Protein AF-A0A2E0K162-F1 (afdb_monomer_lite)

pLDDT: mean 87.37, std 8.54, range [56.91, 97.25]

Radius of gyration: 21.07 Å; chains: 1; bounding box: 64×30×48 Å

Foldseek 3Di:
DDPVVVVVVVVVVVVVVCVVCVVVVCLVCVLVVVVVVVVQQFDDDPVLNVVLSVLVVVLSVCCVPPLVVLVVVLVVLLVVCPVVDHDPVNVVVSVVSVVVSVVVSVVSVVVSVVVSVVPDDPVRVVSNVVSD

Structure (mmCIF, N/CA/C/O backbone):
data_AF-A0A2E0K162-F1
#
_entry.id   AF-A0A2E0K162-F1
#
loop_
_atom_site.group_PDB
_atom_site.id
_atom_site.type_symbol
_atom_site.label_atom_id
_atom_site.label_alt_id
_atom_site.label_comp_id
_atom_site.label_asym_id
_atom_site.label_entity_id
_atom_site.label_seq_i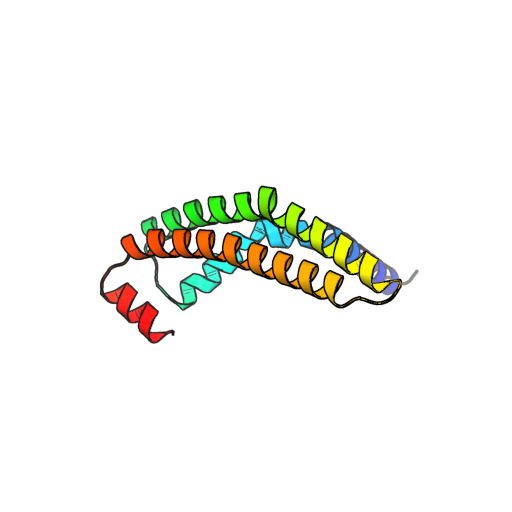d
_atom_site.pdbx_PDB_ins_code
_atom_site.Cartn_x
_atom_site.Cartn_y
_atom_site.Cartn_z
_atom_site.occupancy
_atom_site.B_iso_or_equiv
_atom_site.auth_seq_id
_atom_site.auth_comp_id
_atom_site.auth_asym_id
_atom_site.auth_atom_id
_atom_site.pdbx_PDB_model_num
ATOM 1 N N . MET A 1 1 ? 44.436 -8.594 13.302 1.00 56.91 1 MET A N 1
ATOM 2 C CA . MET A 1 1 ? 43.485 -7.660 12.656 1.00 56.91 1 MET A CA 1
ATOM 3 C C . MET A 1 1 ? 42.789 -6.854 13.741 1.00 56.91 1 MET A C 1
ATOM 5 O O . MET A 1 1 ? 42.371 -7.455 14.722 1.00 56.91 1 MET A O 1
ATOM 9 N N . SER A 1 2 ? 42.747 -5.523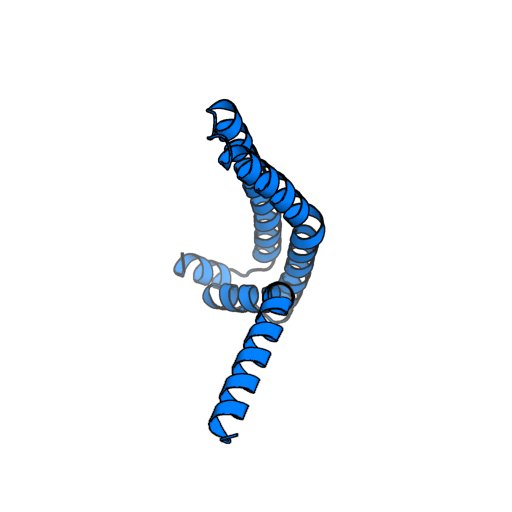 13.642 1.00 73.88 2 SER A N 1
ATOM 10 C CA . SER A 1 2 ? 42.203 -4.671 14.711 1.00 73.88 2 SER A CA 1
ATOM 11 C C . SER A 1 2 ? 40.712 -4.949 14.936 1.00 73.88 2 SER A C 1
ATOM 13 O O . SER A 1 2 ? 39.969 -5.158 13.979 1.00 73.88 2 SER A O 1
ATOM 15 N N . ARG A 1 3 ? 40.263 -4.944 16.200 1.00 83.50 3 ARG A N 1
ATOM 16 C CA . ARG A 1 3 ? 38.853 -5.168 16.587 1.00 83.50 3 ARG A CA 1
ATOM 17 C C . ARG A 1 3 ? 37.874 -4.279 15.804 1.00 83.50 3 ARG A C 1
ATOM 19 O O . ARG A 1 3 ? 36.798 -4.734 15.447 1.00 83.50 3 ARG A O 1
ATOM 26 N N . GLN A 1 4 ? 38.285 -3.059 15.452 1.00 83.25 4 GLN A N 1
ATOM 27 C CA . GLN A 1 4 ? 37.520 -2.155 14.585 1.00 83.25 4 GLN A CA 1
ATOM 28 C C . GLN A 1 4 ? 37.281 -2.711 13.178 1.00 83.25 4 GLN A C 1
ATOM 30 O O . GLN A 1 4 ? 36.176 -2.588 12.668 1.00 83.25 4 GLN A O 1
ATOM 35 N N . ARG A 1 5 ? 38.272 -3.360 12.551 1.00 86.06 5 ARG A N 1
ATOM 36 C CA . ARG A 1 5 ? 38.089 -3.968 11.223 1.00 86.06 5 ARG A CA 1
ATOM 37 C C . ARG A 1 5 ? 37.097 -5.125 11.271 1.00 86.06 5 ARG A C 1
ATOM 39 O O . ARG A 1 5 ? 36.318 -5.269 10.343 1.00 86.06 5 ARG A O 1
ATOM 46 N N . LE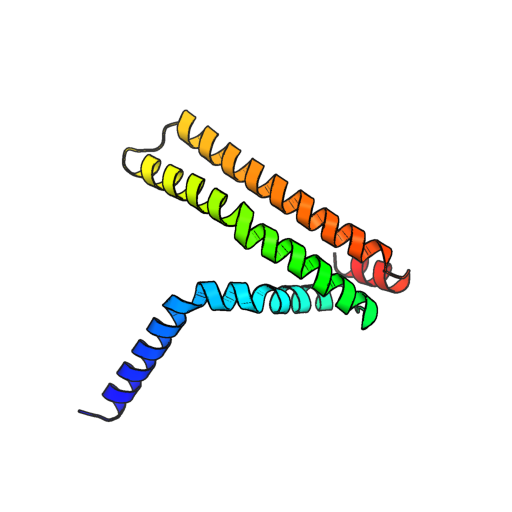U A 1 6 ? 37.093 -5.903 12.356 1.00 87.81 6 LEU A N 1
ATOM 47 C CA . LEU A 1 6 ? 36.108 -6.968 12.568 1.00 87.81 6 LEU A CA 1
ATOM 48 C C . LEU A 1 6 ? 34.694 -6.407 12.770 1.00 87.81 6 LEU A C 1
ATOM 50 O O . LEU A 1 6 ? 33.765 -6.941 12.181 1.00 87.81 6 LEU A O 1
ATOM 54 N N . LEU A 1 7 ? 34.543 -5.311 13.525 1.00 91.19 7 LEU A N 1
ATOM 55 C CA . LEU A 1 7 ? 33.249 -4.646 13.733 1.00 91.19 7 LEU A CA 1
ATOM 56 C C . LEU A 1 7 ? 32.688 -4.023 12.450 1.00 91.19 7 LEU A C 1
ATOM 58 O O . LEU A 1 7 ? 31.500 -4.153 12.164 1.00 91.19 7 LEU A O 1
ATOM 62 N N . VAL A 1 8 ? 33.542 -3.375 11.656 1.00 92.50 8 VAL A N 1
ATOM 63 C CA . VAL A 1 8 ? 33.139 -2.815 10.360 1.00 92.50 8 VAL A CA 1
ATOM 64 C C . VAL A 1 8 ? 32.739 -3.937 9.405 1.00 92.50 8 VAL A C 1
ATOM 66 O O . VAL A 1 8 ? 31.691 -3.849 8.775 1.00 92.50 8 VAL A O 1
ATOM 69 N N . LEU A 1 9 ? 33.511 -5.027 9.349 1.00 91.56 9 LEU A N 1
ATOM 70 C CA . LEU A 1 9 ? 33.182 -6.174 8.503 1.00 91.56 9 LEU A CA 1
ATOM 71 C C . LEU A 1 9 ? 31.865 -6.839 8.936 1.00 91.56 9 LEU A C 1
ATOM 73 O O . LEU A 1 9 ? 31.041 -7.161 8.086 1.00 91.56 9 LEU A O 1
ATOM 77 N N . SER A 1 10 ? 31.630 -6.998 10.245 1.00 88.69 10 SER A N 1
ATOM 78 C CA . SER A 1 10 ? 30.375 -7.561 10.752 1.00 88.69 10 SER A CA 1
ATOM 79 C C . SER A 1 10 ? 29.175 -6.666 10.457 1.00 88.69 10 SER A C 1
ATOM 81 O O . SER A 1 10 ? 28.114 -7.176 10.115 1.00 88.69 10 SER A O 1
ATOM 83 N N . LEU A 1 11 ? 29.342 -5.343 10.545 1.00 89.38 11 LEU A N 1
ATOM 84 C CA . LEU A 1 11 ? 28.280 -4.388 10.238 1.00 89.38 11 LEU A CA 1
ATOM 85 C C . LEU A 1 11 ? 27.944 -4.388 8.741 1.00 89.38 11 LEU A C 1
ATOM 87 O O . LEU A 1 11 ? 26.773 -4.425 8.381 1.00 89.38 11 LEU A O 1
ATOM 91 N N . VAL A 1 12 ? 28.958 -4.417 7.873 1.00 88.44 12 VAL A N 1
ATOM 92 C CA . VAL A 1 12 ? 28.769 -4.518 6.417 1.00 88.44 12 VAL A CA 1
ATOM 93 C C . VAL A 1 12 ? 28.073 -5.826 6.046 1.00 88.44 12 VAL A C 1
ATOM 95 O O . VAL A 1 12 ? 27.122 -5.804 5.270 1.00 88.44 12 VAL A O 1
ATOM 98 N N . CYS A 1 13 ? 28.469 -6.954 6.644 1.00 84.38 13 CYS A N 1
ATOM 99 C CA . CYS A 1 13 ? 27.776 -8.226 6.435 1.00 84.38 13 CYS A CA 1
ATOM 100 C C . CYS A 1 13 ? 26.324 -8.186 6.935 1.00 84.38 13 CYS A C 1
ATOM 102 O O . CYS A 1 13 ? 25.441 -8.690 6.249 1.00 84.38 13 CYS A O 1
ATOM 104 N N . ALA A 1 14 ? 26.053 -7.574 8.092 1.00 82.56 14 ALA A N 1
ATOM 105 C CA . ALA A 1 14 ? 24.694 -7.447 8.621 1.00 82.56 14 ALA A CA 1
ATOM 106 C C . ALA A 1 14 ? 23.802 -6.574 7.723 1.00 82.56 14 ALA A C 1
ATOM 108 O O . ALA A 1 14 ? 22.659 -6.939 7.461 1.00 82.56 14 ALA A O 1
ATOM 109 N N . LEU A 1 15 ? 24.331 -5.464 7.201 1.00 80.06 15 LEU A N 1
ATOM 110 C CA . LEU A 1 15 ? 23.616 -4.592 6.266 1.00 80.06 15 LEU A CA 1
ATOM 111 C C . LEU A 1 15 ? 23.389 -5.271 4.908 1.00 80.06 15 LEU A C 1
ATOM 113 O O . LEU A 1 15 ? 22.302 -5.158 4.350 1.00 80.06 15 LEU A O 1
ATOM 117 N N . ALA A 1 16 ? 24.366 -6.028 4.403 1.00 77.06 16 ALA A N 1
ATOM 118 C CA . ALA A 1 16 ? 24.223 -6.790 3.162 1.00 77.06 16 ALA A CA 1
ATOM 119 C C . ALA A 1 16 ? 23.172 -7.911 3.289 1.00 77.06 16 ALA A C 1
ATOM 121 O O . ALA A 1 16 ? 22.319 -8.063 2.415 1.00 77.06 16 ALA A O 1
ATOM 122 N N . LEU A 1 17 ? 23.178 -8.651 4.405 1.00 70.12 17 LEU A N 1
ATOM 123 C CA . LEU A 1 17 ? 22.171 -9.678 4.705 1.00 70.12 17 LEU A CA 1
ATOM 124 C C . LEU A 1 17 ? 20.782 -9.067 4.951 1.00 70.12 17 LEU A C 1
ATOM 126 O O . LEU A 1 17 ? 19.777 -9.627 4.512 1.00 70.12 17 LEU A O 1
ATOM 130 N N . GLY A 1 18 ? 20.723 -7.901 5.602 1.00 64.75 18 GLY A N 1
ATOM 131 C CA . GLY A 1 18 ? 19.499 -7.120 5.766 1.00 64.75 18 GLY A CA 1
ATOM 132 C C . GLY A 1 18 ? 18.929 -6.647 4.428 1.00 64.75 18 GLY A C 1
ATOM 133 O O . GLY A 1 18 ? 17.727 -6.753 4.218 1.00 64.75 18 GLY A O 1
ATOM 134 N N . GLY A 1 19 ? 19.784 -6.219 3.493 1.00 59.16 19 GLY A N 1
ATOM 135 C CA . GLY A 1 19 ? 19.397 -5.770 2.152 1.00 59.16 19 GLY A CA 1
ATOM 136 C C . GLY A 1 19 ? 18.768 -6.868 1.290 1.00 59.16 19 GLY A C 1
ATOM 137 O O . GLY A 1 19 ? 17.726 -6.643 0.680 1.00 59.16 19 GLY A O 1
ATOM 138 N N . CYS A 1 20 ? 19.317 -8.086 1.301 1.00 63.94 20 CYS A N 1
ATOM 139 C CA . CYS A 1 20 ? 18.718 -9.221 0.582 1.00 63.94 20 CYS A CA 1
ATOM 140 C C . CYS A 1 20 ? 17.356 -9.651 1.154 1.00 63.94 20 CYS A C 1
ATOM 142 O O . CYS A 1 20 ? 16.539 -10.230 0.440 1.00 63.94 20 CYS A O 1
ATOM 144 N N . SER A 1 21 ? 17.097 -9.359 2.432 1.00 64.19 21 SER A N 1
ATOM 145 C CA . SER A 1 21 ? 15.809 -9.606 3.083 1.00 64.19 21 SER A CA 1
ATOM 146 C C . SER A 1 21 ? 14.937 -8.351 3.179 1.00 64.19 21 SER A C 1
ATOM 148 O O . SER A 1 21 ? 13.834 -8.454 3.708 1.00 64.19 21 SER A O 1
ATOM 150 N N . ALA A 1 22 ? 15.379 -7.188 2.690 1.00 65.19 22 ALA A N 1
ATOM 151 C CA . ALA A 1 22 ? 14.679 -5.920 2.894 1.00 65.19 22 ALA A CA 1
ATOM 152 C C . ALA A 1 22 ? 13.315 -5.915 2.201 1.00 65.19 22 ALA A C 1
ATOM 154 O O . ALA A 1 22 ? 12.329 -5.518 2.808 1.00 65.19 22 ALA A O 1
ATOM 155 N N . ASN A 1 23 ? 13.233 -6.460 0.982 1.00 64.38 23 ASN A N 1
ATOM 156 C CA . ASN A 1 23 ? 11.964 -6.604 0.269 1.00 64.38 23 ASN A CA 1
ATOM 157 C C . ASN A 1 23 ? 10.982 -7.484 1.063 1.00 64.38 23 ASN A C 1
ATOM 159 O O . ASN A 1 23 ? 9.848 -7.105 1.330 1.00 64.38 23 ASN A O 1
ATOM 163 N N . ARG A 1 24 ? 11.458 -8.637 1.544 1.00 65.75 24 ARG A N 1
ATOM 164 C CA . ARG A 1 24 ? 10.672 -9.538 2.397 1.00 65.75 24 ARG A CA 1
ATOM 165 C C . ARG A 1 24 ? 10.313 -8.901 3.746 1.00 65.75 24 ARG A C 1
ATOM 167 O O . ARG A 1 24 ? 9.238 -9.168 4.259 1.00 65.75 24 ARG A O 1
ATOM 174 N N . PHE A 1 25 ? 11.187 -8.079 4.322 1.00 70.69 25 PHE A N 1
ATOM 175 C CA . PHE A 1 25 ? 10.961 -7.390 5.593 1.00 70.69 25 PHE A CA 1
ATOM 176 C C . PHE A 1 25 ? 9.894 -6.304 5.458 1.00 70.69 25 PHE A C 1
ATOM 178 O O . PHE A 1 25 ? 8.967 -6.283 6.257 1.00 70.69 25 PHE A O 1
ATOM 185 N N . LEU A 1 26 ? 9.989 -5.462 4.426 1.00 71.25 26 LEU A N 1
ATOM 186 C CA . LEU A 1 26 ? 9.000 -4.425 4.136 1.00 71.25 26 LEU A CA 1
ATOM 187 C C . LEU A 1 26 ? 7.627 -5.042 3.867 1.00 71.25 26 LEU A C 1
ATOM 189 O O . LEU A 1 26 ? 6.661 -4.666 4.518 1.00 71.25 26 LEU A O 1
ATOM 193 N N . TYR A 1 27 ? 7.543 -6.051 2.993 1.00 70.25 27 TYR A N 1
ATOM 194 C CA . TYR A 1 27 ? 6.262 -6.691 2.679 1.00 70.25 27 TYR A CA 1
ATOM 195 C C . TYR A 1 27 ? 5.673 -7.506 3.834 1.00 70.25 27 TYR A C 1
ATOM 197 O O . TYR A 1 27 ? 4.457 -7.656 3.884 1.00 70.25 27 TYR A O 1
ATOM 205 N N . ASN A 1 28 ? 6.493 -8.024 4.752 1.00 72.50 28 ASN A N 1
ATOM 206 C CA . ASN A 1 28 ? 6.017 -8.703 5.964 1.00 72.50 28 ASN A CA 1
ATOM 207 C C . ASN A 1 28 ? 5.646 -7.735 7.098 1.00 72.50 28 ASN A C 1
ATOM 209 O O . ASN A 1 28 ? 5.243 -8.197 8.162 1.00 72.50 28 ASN A O 1
ATOM 213 N N . ARG A 1 29 ? 5.871 -6.430 6.911 1.00 78.25 29 ARG A N 1
ATOM 214 C CA . ARG A 1 29 ? 5.587 -5.385 7.901 1.00 78.25 29 ARG A CA 1
ATOM 215 C C . ARG A 1 29 ? 4.700 -4.271 7.340 1.00 78.25 29 ARG A C 1
ATOM 217 O O . ARG A 1 29 ? 4.493 -3.262 8.008 1.00 78.25 29 ARG A O 1
ATOM 224 N N . ALA A 1 30 ? 4.221 -4.431 6.106 1.00 80.69 30 ALA A N 1
ATOM 225 C CA . ALA A 1 30 ? 3.404 -3.454 5.397 1.00 80.69 30 ALA A CA 1
ATOM 226 C C . ALA A 1 30 ? 2.095 -3.172 6.146 1.00 80.69 30 ALA A C 1
ATOM 228 O O . ALA A 1 30 ? 1.719 -2.014 6.286 1.00 80.69 30 ALA A O 1
ATOM 229 N N . ASP A 1 31 ? 1.488 -4.212 6.717 1.00 81.94 31 ASP A N 1
ATOM 230 C CA . ASP A 1 31 ? 0.351 -4.148 7.640 1.00 81.94 31 ASP A CA 1
ATOM 231 C C . ASP A 1 31 ? 0.578 -3.128 8.765 1.00 81.94 31 ASP A C 1
ATOM 233 O O . ASP A 1 31 ? -0.266 -2.286 9.057 1.00 81.94 31 ASP A O 1
ATOM 237 N N . THR A 1 32 ? 1.770 -3.153 9.359 1.00 82.75 32 THR A N 1
ATOM 238 C CA . THR A 1 32 ? 2.111 -2.327 10.514 1.00 82.75 32 THR A CA 1
ATOM 239 C C . THR A 1 32 ? 2.289 -0.865 10.114 1.00 82.75 32 THR A C 1
ATOM 241 O O . THR A 1 32 ? 1.854 0.022 10.840 1.00 82.75 32 THR A O 1
ATOM 244 N N . PHE A 1 33 ? 2.909 -0.606 8.960 1.00 84.00 33 PHE A N 1
ATOM 245 C CA . PHE A 1 33 ? 3.065 0.758 8.451 1.00 84.00 33 PHE A CA 1
ATOM 246 C C . PHE A 1 33 ? 1.723 1.381 8.078 1.00 84.00 33 PHE A C 1
ATOM 248 O O . PHE A 1 33 ? 1.480 2.537 8.405 1.00 84.00 33 PHE A O 1
ATOM 255 N N . VAL A 1 34 ? 0.854 0.612 7.418 1.00 83.75 34 VAL A N 1
ATOM 256 C CA . VAL A 1 34 ? -0.487 1.080 7.053 1.00 83.75 34 VAL A CA 1
ATOM 257 C C . VAL A 1 34 ? -1.330 1.319 8.303 1.00 83.75 34 VAL A C 1
ATOM 259 O O . VAL A 1 34 ? -2.042 2.315 8.358 1.00 83.75 34 VAL A O 1
ATOM 262 N N . ARG A 1 35 ? -1.197 0.475 9.335 1.00 84.12 35 ARG A N 1
ATOM 263 C CA . ARG A 1 35 ? -1.852 0.711 10.626 1.00 84.12 35 ARG A CA 1
ATOM 264 C C . ARG A 1 35 ? -1.426 2.036 11.262 1.00 84.12 35 ARG A C 1
ATOM 266 O O . ARG A 1 35 ? -2.269 2.822 11.657 1.00 84.12 35 ARG A O 1
ATOM 273 N N . TRP A 1 36 ? -0.127 2.312 11.316 1.00 83.69 36 TRP A N 1
ATOM 274 C CA . TRP A 1 36 ? 0.340 3.595 11.848 1.00 83.69 36 TRP A CA 1
ATOM 275 C C . TRP A 1 36 ? -0.157 4.779 11.028 1.00 83.69 36 TRP A C 1
ATOM 277 O O . TRP A 1 36 ? -0.458 5.816 11.596 1.00 83.69 36 TRP A O 1
ATOM 287 N N . ALA A 1 37 ? -0.261 4.618 9.709 1.00 84.38 37 ALA A N 1
ATOM 288 C CA . ALA A 1 37 ? -0.805 5.664 8.861 1.00 84.38 37 ALA A CA 1
ATOM 289 C C . ALA A 1 37 ? -2.297 5.904 9.127 1.00 84.38 37 ALA A C 1
ATOM 291 O O . ALA A 1 37 ? -2.702 7.055 9.124 1.00 84.38 37 ALA A O 1
ATOM 292 N N . ILE A 1 38 ? -3.115 4.864 9.355 1.00 86.00 38 ILE A N 1
ATOM 293 C CA . ILE A 1 38 ? -4.555 5.051 9.611 1.00 86.00 38 ILE A CA 1
ATOM 294 C C . ILE A 1 38 ? -4.834 5.628 11.004 1.00 86.00 38 ILE A C 1
ATOM 296 O O . ILE A 1 38 ? -5.764 6.422 11.135 1.00 86.00 38 ILE A O 1
ATOM 300 N N . ASP A 1 39 ? -4.005 5.295 12.001 1.00 85.50 39 ASP A N 1
ATOM 301 C CA . ASP A 1 39 ? -4.102 5.838 13.365 1.00 85.50 39 ASP A CA 1
ATOM 302 C C . ASP A 1 39 ? -3.981 7.378 13.387 1.00 85.50 39 ASP A C 1
ATOM 304 O O . ASP A 1 39 ? -4.544 8.022 14.270 1.00 85.50 39 ASP A O 1
ATOM 308 N N . ASP A 1 40 ? -3.288 7.974 12.407 1.00 85.62 40 ASP A N 1
ATOM 309 C CA . ASP A 1 40 ? -3.169 9.433 12.262 1.00 85.62 40 ASP A CA 1
ATOM 310 C C . ASP A 1 40 ? -4.457 10.094 11.720 1.00 85.62 40 ASP A C 1
ATOM 312 O O . ASP A 1 40 ? -4.607 11.306 11.843 1.00 85.62 40 ASP A O 1
ATOM 316 N N . TYR A 1 41 ? -5.393 9.330 11.139 1.00 86.69 41 TYR A N 1
ATOM 317 C CA . TYR A 1 41 ? -6.642 9.857 10.566 1.00 86.69 41 TYR A CA 1
ATOM 318 C C . TYR A 1 41 ? -7.886 9.538 11.401 1.00 86.69 41 TYR A C 1
ATOM 320 O O . TYR A 1 41 ? -8.814 10.343 11.451 1.00 86.69 41 TYR A O 1
ATOM 328 N N . VAL A 1 42 ? -7.964 8.340 11.993 1.00 88.50 42 VAL A N 1
ATOM 329 C CA . VAL A 1 42 ? -9.150 7.877 12.731 1.00 88.50 42 VAL A CA 1
ATOM 330 C C . VAL A 1 42 ? -8.743 7.002 13.912 1.00 88.50 42 VAL A C 1
ATOM 332 O O . VAL A 1 42 ? -8.036 6.013 13.739 1.00 88.50 42 VAL A O 1
ATOM 335 N N . ASP A 1 43 ? -9.290 7.286 15.098 1.00 90.06 43 ASP A N 1
ATOM 336 C CA . ASP A 1 43 ? -9.155 6.412 16.272 1.00 90.06 43 ASP A CA 1
ATOM 337 C C . ASP A 1 43 ? -10.137 5.229 16.175 1.00 90.06 43 ASP A C 1
ATOM 339 O O . ASP A 1 43 ? -11.329 5.342 16.495 1.00 90.06 43 ASP A O 1
ATOM 343 N N . LEU A 1 44 ? -9.660 4.093 15.655 1.00 90.69 44 LEU A N 1
ATOM 344 C CA . LEU A 1 44 ? -10.451 2.875 15.481 1.00 90.69 44 LEU A CA 1
ATOM 345 C C . LEU A 1 44 ? -10.603 2.107 16.803 1.00 90.69 44 LEU A C 1
ATOM 347 O O . LEU A 1 44 ? -9.649 1.823 17.525 1.00 90.69 44 LEU A O 1
ATOM 351 N N . THR A 1 45 ? -11.823 1.650 17.090 1.00 92.75 45 THR A N 1
ATOM 352 C CA . THR A 1 45 ? -12.057 0.695 18.183 1.00 92.75 45 THR A CA 1
ATOM 353 C C . THR A 1 45 ? -11.356 -0.636 17.898 1.00 92.75 45 THR A C 1
ATOM 355 O O . THR A 1 45 ? -11.097 -0.989 16.749 1.00 92.75 45 THR A O 1
ATOM 358 N N . THR A 1 46 ? -11.122 -1.448 18.935 1.00 91.31 46 THR A N 1
ATOM 359 C CA . THR A 1 46 ? -10.467 -2.760 18.778 1.00 91.31 46 THR A CA 1
ATOM 360 C C . THR A 1 46 ? -11.142 -3.660 17.736 1.00 91.31 46 THR A C 1
ATOM 362 O O . THR A 1 46 ? -10.446 -4.366 17.011 1.00 91.31 46 THR A O 1
ATOM 365 N N . GLU A 1 47 ? -12.475 -3.642 17.637 1.00 92.44 47 GLU A N 1
ATOM 366 C CA . GLU A 1 47 ? -13.187 -4.471 16.656 1.00 92.44 47 GLU A CA 1
ATOM 367 C C . GLU A 1 47 ? -13.079 -3.898 15.234 1.00 92.44 47 GLU A C 1
ATOM 369 O O . GLU A 1 47 ? -12.829 -4.655 14.298 1.00 92.44 47 GLU A O 1
ATOM 374 N N . GLN A 1 48 ? -13.174 -2.571 15.071 1.00 93.25 48 GLN A N 1
ATOM 375 C CA . GLN A 1 48 ? -12.966 -1.908 13.774 1.00 93.25 48 GLN A CA 1
ATOM 376 C C . GLN A 1 48 ? -11.537 -2.131 13.260 1.00 93.25 48 GLN A C 1
ATOM 378 O O . GLN A 1 48 ? -11.359 -2.497 12.102 1.00 93.25 48 GLN A O 1
ATOM 383 N N . GLN A 1 49 ? -10.527 -1.999 14.128 1.00 91.62 49 GLN A N 1
ATOM 384 C CA . GLN A 1 49 ? -9.128 -2.255 13.776 1.00 91.62 49 GLN A CA 1
ATOM 385 C C . GLN A 1 49 ? -8.919 -3.697 13.312 1.00 91.62 49 GLN A C 1
ATOM 387 O O . GLN A 1 49 ? -8.219 -3.947 12.337 1.00 91.62 49 GLN A O 1
ATOM 392 N N . LYS A 1 50 ? -9.534 -4.659 14.004 1.00 91.75 50 LYS A N 1
ATOM 393 C CA . LYS A 1 50 ? -9.425 -6.075 13.651 1.00 91.75 50 LYS A CA 1
ATOM 394 C C . LYS A 1 50 ? -10.058 -6.374 12.289 1.00 91.75 50 LYS A C 1
ATOM 396 O O . LYS A 1 50 ? -9.511 -7.185 11.545 1.00 91.75 50 LYS A O 1
ATOM 401 N N . GLN A 1 51 ? -11.189 -5.742 11.974 1.00 92.00 51 GLN A N 1
ATOM 402 C CA . GLN A 1 51 ? -11.819 -5.861 10.660 1.00 92.00 51 GLN A CA 1
ATOM 403 C C . GLN A 1 51 ? -10.948 -5.217 9.571 1.00 92.00 51 GLN A C 1
ATOM 405 O O . GLN A 1 51 ? -10.658 -5.867 8.570 1.00 92.00 51 GLN A O 1
ATOM 410 N N . PHE A 1 52 ? -10.450 -4.000 9.813 1.00 92.75 52 PHE A N 1
ATOM 411 C CA . PHE A 1 52 ? -9.525 -3.306 8.914 1.00 92.75 52 PHE A CA 1
ATOM 412 C C . PHE A 1 52 ? -8.273 -4.140 8.619 1.00 92.75 52 PHE A C 1
ATOM 414 O O . PHE A 1 52 ? -7.899 -4.299 7.462 1.00 92.75 52 PHE A O 1
ATOM 421 N N . ASP A 1 53 ? -7.649 -4.712 9.653 1.00 91.12 53 ASP A N 1
ATOM 422 C CA . ASP A 1 53 ? -6.466 -5.563 9.507 1.00 91.12 53 ASP A CA 1
ATOM 423 C C . ASP A 1 53 ? -6.756 -6.786 8.621 1.00 91.12 53 ASP A C 1
ATOM 425 O O . ASP A 1 53 ? -5.942 -7.140 7.771 1.00 91.12 53 ASP A O 1
ATOM 429 N N . ALA A 1 54 ? -7.922 -7.420 8.788 1.00 91.94 54 ALA A N 1
ATOM 430 C CA . ALA A 1 54 ? -8.309 -8.580 7.989 1.00 91.94 54 ALA A CA 1
ATOM 431 C C . ALA A 1 54 ? -8.520 -8.219 6.509 1.00 91.94 54 ALA A C 1
ATOM 433 O O . ALA A 1 54 ? -8.065 -8.949 5.626 1.00 91.94 54 ALA A O 1
ATOM 434 N N . ASP A 1 55 ? -9.171 -7.089 6.232 1.00 92.38 55 ASP A N 1
ATOM 435 C CA . ASP A 1 55 ? -9.396 -6.616 4.864 1.00 92.38 55 ASP A CA 1
ATOM 436 C C . ASP A 1 55 ? -8.087 -6.137 4.211 1.00 92.38 55 ASP A C 1
ATOM 438 O O . ASP A 1 55 ? -7.834 -6.392 3.027 1.00 92.38 55 ASP A O 1
ATOM 442 N N . LEU A 1 56 ? -7.206 -5.508 4.993 1.00 93.12 56 LEU A N 1
ATOM 443 C CA . LEU A 1 56 ? -5.872 -5.107 4.559 1.00 93.12 56 LEU A CA 1
ATOM 444 C C . LEU A 1 56 ? -5.000 -6.321 4.215 1.00 93.12 56 LEU A C 1
ATOM 446 O O . LEU A 1 56 ? -4.314 -6.301 3.193 1.00 93.12 56 LEU A O 1
ATOM 450 N N . ASP A 1 57 ? -5.042 -7.386 5.017 1.00 91.69 57 ASP A N 1
ATOM 451 C CA . ASP A 1 57 ? -4.313 -8.627 4.736 1.00 91.69 57 ASP A CA 1
ATOM 452 C C . ASP A 1 57 ? -4.741 -9.240 3.394 1.00 91.69 57 ASP A C 1
ATOM 454 O O . ASP A 1 57 ? -3.893 -9.691 2.617 1.00 91.69 57 ASP A O 1
ATOM 458 N N . VAL A 1 58 ? -6.040 -9.202 3.075 1.00 93.31 58 VAL A N 1
ATOM 459 C CA . VAL A 1 58 ? -6.565 -9.654 1.775 1.00 93.31 58 VAL A CA 1
ATOM 460 C C . VAL A 1 58 ? -6.024 -8.792 0.632 1.00 93.31 58 VAL A C 1
ATOM 462 O O . VAL A 1 58 ? -5.583 -9.330 -0.389 1.00 93.31 58 VAL A O 1
ATOM 465 N N . LEU A 1 59 ? -6.016 -7.465 0.796 1.00 94.25 59 LEU A N 1
ATOM 466 C CA . LEU A 1 59 ? -5.467 -6.542 -0.201 1.00 94.25 59 LEU A CA 1
ATOM 467 C C . LEU A 1 59 ? -3.967 -6.775 -0.422 1.00 94.25 59 LEU A C 1
ATOM 469 O O . LEU A 1 59 ? -3.515 -6.830 -1.568 1.00 94.25 59 LEU A O 1
ATOM 473 N N . LEU A 1 60 ? -3.193 -6.933 0.654 1.00 92.56 60 LEU A N 1
ATOM 474 C CA . LEU A 1 60 ? -1.746 -7.145 0.588 1.00 92.56 60 LEU A CA 1
ATOM 475 C C . LEU A 1 60 ? -1.386 -8.508 -0.016 1.00 92.56 60 LEU A C 1
ATOM 477 O O . LEU A 1 60 ? -0.402 -8.598 -0.759 1.00 92.56 60 LEU A O 1
ATOM 481 N N . ASP A 1 61 ? -2.161 -9.560 0.266 1.00 93.00 61 ASP A N 1
ATOM 482 C CA . ASP A 1 61 ? -1.961 -10.878 -0.347 1.00 93.00 61 ASP A CA 1
ATOM 483 C C . ASP A 1 61 ? -2.218 -10.831 -1.857 1.00 93.00 61 ASP A C 1
ATOM 485 O O . ASP A 1 61 ? -1.354 -11.254 -2.630 1.00 93.00 61 ASP A O 1
ATOM 489 N N . TRP A 1 62 ? -3.333 -10.224 -2.282 1.00 95.81 62 TRP A N 1
ATOM 490 C CA . TRP A 1 62 ? -3.624 -9.988 -3.701 1.00 95.81 62 TRP A CA 1
ATOM 491 C C . TRP A 1 62 ? -2.516 -9.170 -4.372 1.00 95.81 62 TRP A C 1
ATOM 493 O O . TRP A 1 62 ? -1.978 -9.567 -5.406 1.00 95.81 62 TRP A O 1
ATOM 503 N N . HIS A 1 63 ? -2.106 -8.058 -3.757 1.00 94.44 63 HIS A N 1
ATOM 504 C CA . HIS A 1 63 ? -1.074 -7.200 -4.328 1.00 94.44 63 HIS A CA 1
ATOM 505 C C . HIS A 1 63 ? 0.235 -7.973 -4.538 1.00 94.44 63 HIS A C 1
ATOM 507 O O . HIS A 1 63 ? 0.859 -7.890 -5.595 1.00 94.44 63 HIS A O 1
ATOM 513 N N . ARG A 1 64 ? 0.632 -8.791 -3.555 1.00 91.56 64 ARG A N 1
ATOM 514 C CA . ARG A 1 64 ? 1.866 -9.578 -3.629 1.00 91.56 64 ARG A CA 1
ATOM 515 C C . ARG A 1 64 ? 1.796 -10.696 -4.668 1.00 91.56 64 ARG A C 1
ATOM 517 O O . ARG A 1 64 ? 2.807 -10.977 -5.314 1.00 91.56 64 ARG A O 1
ATOM 524 N N . ARG A 1 65 ? 0.662 -11.388 -4.760 1.00 94.00 65 ARG A N 1
ATOM 525 C CA . ARG A 1 65 ? 0.521 -12.610 -5.564 1.00 94.00 65 ARG A CA 1
ATOM 526 C C . ARG A 1 65 ? 0.150 -12.335 -7.010 1.00 94.00 65 ARG A C 1
ATOM 528 O O . ARG A 1 65 ? 0.642 -13.049 -7.878 1.00 94.00 65 ARG A O 1
ATOM 535 N N . ASP A 1 66 ? -0.690 -11.337 -7.244 1.00 95.62 66 ASP A N 1
ATOM 536 C CA . ASP A 1 66 ? -1.298 -11.075 -8.545 1.00 95.62 66 ASP A CA 1
ATOM 537 C C . ASP A 1 66 ? -0.730 -9.803 -9.183 1.00 95.62 66 ASP A C 1
ATOM 539 O O . ASP A 1 66 ? -0.351 -9.822 -10.351 1.00 95.62 66 ASP A O 1
ATOM 543 N N . GLU A 1 67 ? -0.593 -8.717 -8.417 1.00 95.50 67 GLU A N 1
ATOM 544 C CA . GLU A 1 67 ? -0.238 -7.408 -8.981 1.00 95.50 67 GLU A CA 1
ATOM 545 C C . GLU A 1 67 ? 1.281 -7.228 -9.182 1.00 95.50 67 GLU A C 1
ATOM 547 O O . GLU A 1 67 ? 1.729 -6.791 -10.243 1.00 95.50 67 GLU A O 1
ATOM 552 N N . LEU A 1 68 ? 2.108 -7.630 -8.209 1.00 93.50 68 LEU A N 1
ATOM 553 C CA . LEU A 1 68 ? 3.571 -7.517 -8.317 1.00 93.50 68 LEU A CA 1
ATOM 554 C C . LEU A 1 68 ? 4.192 -8.276 -9.505 1.00 93.50 68 LEU A C 1
ATOM 556 O O . LEU A 1 68 ? 5.136 -7.747 -10.102 1.00 93.50 68 LEU A O 1
ATOM 560 N N . PRO A 1 69 ? 3.734 -9.486 -9.882 1.00 94.62 69 PRO A N 1
ATOM 561 C CA . PRO A 1 69 ? 4.216 -10.138 -11.098 1.00 94.62 69 PRO A CA 1
ATOM 562 C C . PRO A 1 69 ? 3.962 -9.318 -12.368 1.00 94.62 69 PRO A C 1
ATOM 564 O O . PRO A 1 69 ? 4.846 -9.257 -13.219 1.00 94.62 69 PRO A O 1
ATOM 567 N N . LEU A 1 70 ? 2.813 -8.641 -12.468 1.00 94.06 70 LEU A N 1
ATOM 568 C CA . LEU A 1 70 ? 2.498 -7.766 -13.603 1.00 94.06 70 LEU A CA 1
ATOM 569 C C . LEU A 1 70 ? 3.403 -6.533 -13.614 1.00 94.06 70 LEU A C 1
ATOM 571 O O . LEU A 1 70 ? 3.876 -6.118 -14.671 1.00 94.06 70 LEU A O 1
ATOM 575 N N . TYR A 1 71 ? 3.712 -5.987 -12.432 1.00 94.44 71 TYR A N 1
ATOM 576 C CA . TYR A 1 71 ? 4.664 -4.881 -12.311 1.00 94.44 71 TYR A CA 1
ATOM 577 C C . TYR A 1 71 ? 6.028 -5.263 -12.848 1.00 94.44 71 TYR A C 1
ATOM 579 O O . TYR A 1 71 ? 6.640 -4.527 -13.619 1.00 94.44 71 TYR A O 1
ATOM 587 N N . ARG A 1 72 ? 6.491 -6.447 -12.458 1.00 94.00 72 ARG A N 1
ATOM 588 C CA . ARG A 1 72 ? 7.754 -6.985 -12.939 1.00 94.00 72 ARG A CA 1
ATOM 589 C C . ARG A 1 72 ? 7.767 -7.111 -14.463 1.00 94.00 72 ARG A C 1
ATOM 591 O O . ARG A 1 72 ? 8.756 -6.713 -15.067 1.00 94.00 72 ARG A O 1
ATOM 598 N N . GLU A 1 73 ? 6.700 -7.631 -15.061 1.00 91.81 73 GLU A N 1
ATOM 599 C CA . GLU A 1 73 ? 6.608 -7.829 -16.510 1.00 91.81 73 GLU A CA 1
ATOM 600 C C . GLU A 1 73 ? 6.748 -6.509 -17.281 1.00 91.81 73 GLU A C 1
ATOM 602 O O . GLU A 1 73 ? 7.626 -6.391 -18.140 1.00 91.81 73 GLU A O 1
ATOM 607 N N . PHE A 1 74 ? 5.959 -5.482 -16.938 1.00 91.50 74 PHE A N 1
ATOM 608 C CA . PHE A 1 74 ? 6.056 -4.212 -17.661 1.00 91.50 74 PHE A CA 1
ATOM 609 C C . PHE A 1 74 ? 7.355 -3.458 -17.346 1.00 91.50 74 PHE A C 1
ATOM 611 O O . PHE A 1 74 ? 7.873 -2.765 -18.221 1.00 91.50 74 PHE A O 1
ATOM 618 N N . ILE A 1 75 ? 7.923 -3.598 -16.139 1.00 93.00 75 ILE A N 1
ATOM 619 C CA . ILE A 1 75 ? 9.229 -3.008 -15.798 1.00 93.00 75 ILE A CA 1
ATOM 620 C C . ILE A 1 75 ? 10.342 -3.661 -16.623 1.00 93.00 75 ILE A C 1
ATOM 622 O O . ILE A 1 75 ? 11.167 -2.947 -17.189 1.00 93.00 75 ILE A O 1
ATOM 626 N N . GLU A 1 76 ? 10.369 -4.992 -16.727 1.00 91.94 76 GLU A N 1
ATOM 627 C CA . GLU A 1 76 ? 11.358 -5.710 -17.542 1.00 91.94 76 GLU A CA 1
ATOM 628 C C . GLU A 1 76 ? 11.222 -5.333 -19.029 1.00 91.94 76 GLU A C 1
ATOM 630 O O . GLU A 1 76 ? 12.228 -5.033 -19.677 1.00 91.94 76 GLU A O 1
ATOM 635 N N . SER A 1 77 ? 9.991 -5.238 -19.545 1.00 86.31 77 SER A N 1
ATOM 636 C CA . SER A 1 77 ? 9.729 -4.745 -20.905 1.00 86.31 77 SER A CA 1
ATOM 637 C C . SER A 1 77 ? 10.213 -3.306 -21.108 1.00 86.31 77 SER A C 1
ATOM 639 O O . SER A 1 77 ? 10.819 -2.995 -22.132 1.00 86.31 77 SER A O 1
ATOM 641 N N . SER A 1 78 ? 9.966 -2.425 -20.134 1.00 89.25 78 SER A N 1
ATOM 642 C CA . SER A 1 78 ? 10.383 -1.018 -20.192 1.00 89.25 78 SER A CA 1
ATOM 643 C C . SER A 1 78 ? 11.904 -0.886 -20.199 1.00 89.25 78 SER A C 1
ATOM 645 O O . SER A 1 78 ? 12.453 -0.078 -20.942 1.00 89.25 78 SER A O 1
ATOM 647 N N . LEU A 1 79 ? 12.592 -1.693 -19.386 1.00 89.62 79 LEU A N 1
ATOM 648 C CA . LEU A 1 79 ? 14.052 -1.725 -19.330 1.00 89.62 79 LEU A CA 1
ATOM 649 C C . LEU A 1 79 ? 14.655 -2.189 -20.656 1.00 89.62 79 LEU A C 1
ATOM 651 O O . LEU A 1 79 ? 15.610 -1.578 -21.119 1.00 89.62 79 LEU A O 1
ATOM 655 N N . SER A 1 80 ? 14.067 -3.202 -21.298 1.00 86.38 80 SER A N 1
ATOM 656 C CA . SER A 1 80 ? 14.526 -3.652 -22.616 1.00 86.38 80 SER A CA 1
ATOM 657 C C . SER A 1 80 ? 14.366 -2.576 -23.694 1.00 86.38 80 SER A C 1
ATOM 659 O O . SER A 1 80 ? 15.231 -2.462 -24.556 1.00 86.38 80 SER A O 1
ATOM 661 N N . ALA A 1 81 ? 13.293 -1.779 -23.653 1.00 84.25 81 ALA A N 1
ATOM 662 C CA . ALA A 1 81 ? 13.075 -0.689 -24.611 1.00 84.25 81 ALA A CA 1
ATOM 663 C C . ALA A 1 81 ? 14.077 0.471 -24.436 1.00 84.25 81 ALA A C 1
ATOM 665 O O . ALA A 1 81 ? 14.322 1.246 -25.360 1.00 84.25 81 ALA A O 1
ATOM 666 N N . LEU A 1 82 ? 14.678 0.608 -23.249 1.00 83.94 82 LEU A N 1
ATOM 667 C CA . LEU A 1 82 ? 15.652 1.664 -22.966 1.00 83.94 82 LEU A CA 1
ATOM 668 C C . LEU A 1 82 ? 17.038 1.397 -23.576 1.00 83.94 82 LEU A C 1
ATOM 670 O O . LEU A 1 82 ? 17.784 2.359 -23.757 1.00 83.94 82 LEU A O 1
ATOM 674 N N . ASP A 1 83 ? 17.374 0.148 -23.916 1.00 83.12 83 ASP A N 1
ATOM 675 C CA . ASP A 1 83 ? 18.703 -0.212 -24.438 1.00 83.12 83 ASP A CA 1
ATOM 676 C C . ASP A 1 83 ? 18.960 0.343 -25.853 1.00 83.12 83 ASP A C 1
ATOM 678 O O . ASP A 1 83 ? 20.063 0.818 -26.132 1.00 83.12 83 ASP A O 1
ATOM 682 N N . ASP A 1 84 ? 17.939 0.365 -26.717 1.00 80.25 84 ASP A N 1
ATOM 683 C CA . ASP A 1 84 ? 18.037 0.844 -28.110 1.00 80.25 84 ASP A CA 1
ATOM 684 C C . ASP A 1 84 ? 17.391 2.232 -28.329 1.00 80.25 84 ASP A C 1
ATOM 686 O O . ASP A 1 84 ? 17.434 2.791 -29.430 1.00 80.25 84 ASP A O 1
ATOM 690 N N . GLY A 1 85 ? 16.851 2.825 -27.258 1.00 78.06 85 GLY A N 1
ATOM 691 C CA . GLY A 1 85 ? 16.113 4.086 -27.268 1.00 78.06 85 GLY A CA 1
ATOM 692 C C . GLY A 1 85 ? 14.604 3.883 -27.428 1.00 78.06 85 GLY A C 1
ATOM 693 O O . GLY A 1 85 ? 14.145 3.183 -28.321 1.00 78.06 85 GLY A O 1
ATOM 694 N N . VAL A 1 86 ? 13.827 4.553 -26.573 1.00 85.94 86 VAL A N 1
ATOM 695 C CA . VAL A 1 86 ? 12.371 4.359 -26.481 1.00 85.94 86 VAL A CA 1
ATOM 696 C C . VAL A 1 86 ? 11.646 5.040 -27.639 1.00 85.94 86 VAL A C 1
ATOM 698 O O . VAL A 1 86 ? 11.719 6.262 -27.812 1.00 85.94 86 VAL A O 1
ATOM 701 N N . THR A 1 87 ? 10.900 4.255 -28.409 1.00 90.50 87 THR A N 1
ATOM 702 C CA . THR A 1 87 ? 9.969 4.752 -29.426 1.00 90.50 87 THR A CA 1
ATOM 703 C C . THR A 1 87 ? 8.684 5.300 -28.793 1.00 90.50 87 THR A C 1
ATOM 705 O O . THR A 1 87 ? 8.346 5.012 -27.646 1.00 90.50 87 THR A O 1
ATOM 708 N N . ILE A 1 88 ? 7.924 6.099 -29.551 1.00 90.19 88 ILE A N 1
ATOM 709 C CA . ILE A 1 88 ? 6.632 6.629 -29.080 1.00 90.19 88 ILE A CA 1
ATOM 710 C C . ILE A 1 88 ? 5.644 5.491 -28.786 1.00 90.19 88 ILE A C 1
ATOM 712 O O . ILE A 1 88 ? 4.938 5.550 -27.783 1.00 90.19 88 ILE A O 1
ATOM 716 N N . ASP A 1 89 ? 5.613 4.454 -29.625 1.00 90.00 89 ASP A N 1
ATOM 717 C CA . ASP A 1 89 ? 4.700 3.321 -29.447 1.00 90.00 89 ASP A CA 1
ATOM 718 C C . ASP A 1 89 ? 5.030 2.533 -28.170 1.00 90.00 89 ASP A C 1
ATOM 720 O O . ASP A 1 89 ? 4.128 2.190 -27.406 1.00 90.00 89 ASP A O 1
ATOM 724 N N . GLU A 1 90 ? 6.315 2.323 -27.873 1.00 89.44 90 GLU A N 1
ATOM 725 C CA . GLU A 1 90 ? 6.750 1.706 -26.612 1.00 89.44 90 GLU A CA 1
ATOM 726 C C . GLU A 1 90 ? 6.394 2.576 -25.404 1.00 89.44 90 GLU A C 1
ATOM 728 O O . GLU A 1 90 ? 5.874 2.064 -24.415 1.00 89.44 90 GLU A O 1
ATOM 733 N N . ALA A 1 91 ? 6.593 3.896 -25.484 1.00 90.19 91 ALA A N 1
ATOM 734 C CA . ALA A 1 91 ? 6.207 4.809 -24.408 1.00 90.19 91 ALA A CA 1
ATOM 735 C C . ALA A 1 91 ? 4.696 4.759 -24.112 1.00 90.19 91 ALA A C 1
ATOM 737 O O . ALA A 1 91 ? 4.296 4.803 -22.947 1.00 90.19 91 ALA A O 1
ATOM 738 N N . ILE A 1 92 ? 3.858 4.626 -25.147 1.00 92.88 92 ILE A N 1
ATOM 739 C CA . ILE A 1 92 ? 2.406 4.460 -24.990 1.00 92.88 92 ILE A CA 1
ATOM 740 C C . ILE A 1 92 ? 2.092 3.147 -24.268 1.00 92.88 92 ILE A C 1
ATOM 742 O O . ILE A 1 92 ? 1.321 3.156 -23.310 1.00 92.88 92 ILE A O 1
ATOM 746 N N . VAL A 1 93 ? 2.703 2.032 -24.679 1.00 91.44 93 VAL A N 1
ATOM 747 C CA . VAL A 1 93 ? 2.491 0.721 -24.037 1.00 91.44 93 VAL A CA 1
ATOM 748 C C . VAL A 1 93 ? 2.891 0.752 -22.559 1.00 91.44 93 VAL A C 1
ATOM 750 O O . VAL A 1 93 ? 2.154 0.244 -21.707 1.00 91.44 93 VAL A O 1
ATOM 753 N N . ILE A 1 94 ? 4.017 1.393 -22.236 1.00 90.81 94 ILE A N 1
ATOM 754 C CA . ILE A 1 94 ? 4.482 1.561 -20.853 1.0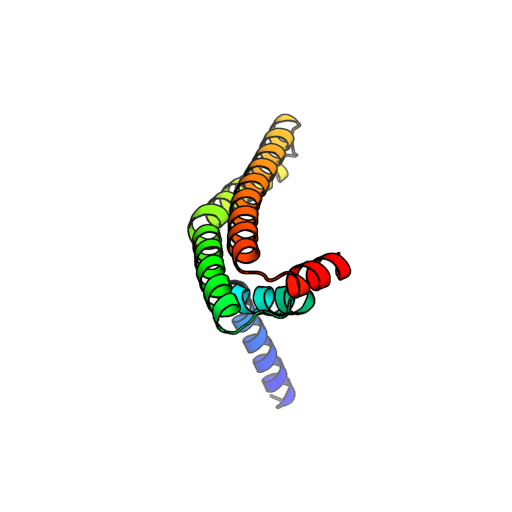0 90.81 94 ILE A CA 1
ATOM 755 C C . ILE A 1 94 ? 3.477 2.391 -20.046 1.00 90.81 94 ILE A C 1
ATOM 757 O O . ILE A 1 94 ? 3.088 1.981 -18.953 1.00 90.81 94 ILE A O 1
ATOM 761 N N . SER A 1 95 ? 3.012 3.521 -20.589 1.00 92.69 95 SER A N 1
ATOM 762 C CA . SER A 1 95 ? 2.021 4.375 -19.920 1.00 92.69 95 SER A CA 1
ATOM 763 C C . SER A 1 95 ? 0.723 3.623 -19.635 1.00 92.69 95 SER A C 1
ATOM 765 O O . SER A 1 95 ? 0.234 3.664 -18.511 1.00 92.69 95 SER A O 1
ATOM 767 N N . VAL A 1 96 ? 0.194 2.893 -20.621 1.00 95.00 96 VAL A N 1
ATOM 768 C CA . VAL A 1 96 ? -1.040 2.108 -20.458 1.00 95.00 96 VAL A CA 1
ATOM 769 C C . VAL A 1 96 ? -0.869 1.047 -19.372 1.00 95.00 96 VAL A C 1
ATOM 771 O O . VAL A 1 96 ? -1.742 0.896 -18.524 1.00 95.00 96 VAL A O 1
ATOM 774 N N . SER A 1 97 ? 0.277 0.363 -19.341 1.00 94.19 97 SER A N 1
ATOM 775 C CA . SER A 1 97 ? 0.559 -0.659 -18.323 1.00 94.19 97 SER A CA 1
ATOM 776 C C . SER A 1 97 ? 0.567 -0.078 -16.904 1.00 94.19 97 SER A C 1
ATOM 778 O O . SER A 1 97 ? 0.048 -0.700 -15.975 1.00 94.19 97 SER A O 1
ATOM 780 N N . ILE A 1 98 ? 1.120 1.129 -16.740 1.00 93.75 98 ILE A N 1
ATOM 781 C CA . ILE A 1 98 ? 1.130 1.860 -15.465 1.00 93.75 98 ILE A CA 1
ATOM 782 C C . ILE A 1 98 ? -0.288 2.295 -15.074 1.00 93.75 98 ILE A C 1
ATOM 784 O O . ILE A 1 98 ? -0.677 2.120 -13.919 1.00 93.75 98 ILE A O 1
ATOM 788 N N . ASP A 1 99 ? -1.072 2.818 -16.017 1.00 96.38 99 ASP A N 1
ATOM 789 C CA . ASP A 1 99 ? -2.445 3.261 -15.755 1.00 96.38 99 ASP A CA 1
ATOM 790 C C . ASP A 1 99 ? -3.353 2.088 -15.362 1.00 96.38 99 ASP A C 1
ATOM 792 O O . ASP A 1 99 ? -4.157 2.187 -14.433 1.00 96.38 99 ASP A O 1
ATOM 796 N N . GLU A 1 100 ? -3.220 0.944 -16.032 1.00 96.31 100 GLU A N 1
ATOM 797 C CA . GLU A 1 100 ? -3.969 -0.265 -15.691 1.00 96.31 100 GLU A CA 1
ATOM 798 C C . GLU A 1 100 ? -3.592 -0.802 -14.306 1.00 96.31 100 GLU A C 1
ATOM 800 O O . GLU A 1 100 ? -4.474 -1.171 -13.527 1.00 96.31 100 GLU A O 1
ATOM 805 N N . ALA A 1 101 ? -2.297 -0.808 -13.983 1.00 95.69 101 ALA A N 1
ATOM 806 C CA . ALA A 1 101 ? -1.785 -1.147 -12.658 1.00 95.69 101 ALA A CA 1
ATOM 807 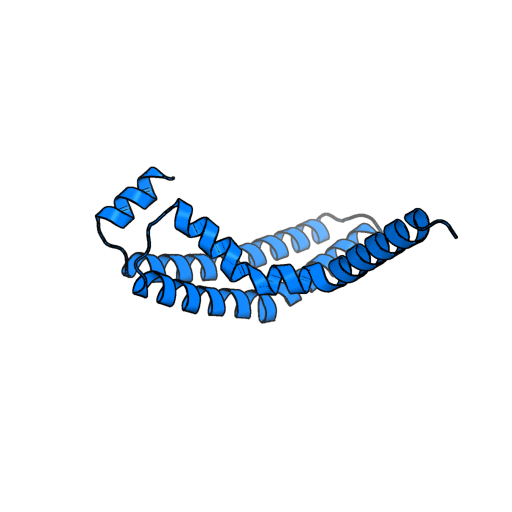C C . ALA A 1 101 ? -2.367 -0.244 -11.562 1.00 95.69 101 ALA A C 1
ATOM 809 O O . ALA A 1 101 ? -2.924 -0.724 -10.570 1.00 95.69 101 ALA A O 1
ATOM 810 N N . ALA A 1 102 ? -2.300 1.072 -11.772 1.00 95.56 102 ALA A N 1
ATOM 811 C CA . ALA A 1 102 ? -2.851 2.053 -10.848 1.00 95.56 102 ALA A CA 1
ATOM 812 C C . ALA A 1 102 ? -4.363 1.860 -10.658 1.00 95.56 102 ALA A C 1
ATOM 814 O O . ALA A 1 102 ? -4.837 1.833 -9.523 1.00 95.56 102 ALA A O 1
ATOM 815 N N . ASN A 1 103 ? -5.109 1.641 -11.746 1.00 97.25 103 ASN A N 1
ATOM 816 C CA . ASN A 1 103 ? -6.550 1.404 -11.689 1.00 97.25 103 ASN A CA 1
ATOM 817 C C . ASN A 1 103 ? -6.902 0.147 -10.883 1.00 97.25 103 ASN A C 1
ATOM 819 O O . ASN A 1 103 ? -7.803 0.193 -10.042 1.00 97.25 103 ASN A O 1
ATOM 823 N N . ARG A 1 104 ? -6.196 -0.974 -11.093 1.00 97.25 104 ARG A N 1
ATOM 824 C CA . ARG A 1 104 ? -6.444 -2.212 -10.332 1.00 97.25 104 ARG A CA 1
ATOM 825 C C . ARG A 1 104 ? -6.196 -2.015 -8.840 1.00 97.25 104 ARG A C 1
ATOM 827 O O . ARG A 1 104 ? -7.032 -2.413 -8.027 1.00 97.25 104 ARG A O 1
ATOM 834 N N . LEU A 1 105 ? -5.083 -1.370 -8.486 1.00 95.88 105 LEU A N 1
ATOM 835 C CA . LEU A 1 105 ? -4.764 -1.069 -7.093 1.00 95.88 105 LEU A CA 1
ATOM 836 C C . LEU A 1 105 ? -5.799 -0.124 -6.471 1.00 95.88 105 LEU A C 1
ATOM 838 O O . LEU A 1 105 ? -6.259 -0.371 -5.357 1.00 95.88 105 LEU A O 1
ATOM 842 N N . GLN A 1 106 ? -6.198 0.923 -7.196 1.00 96.38 106 GLN A N 1
ATOM 843 C CA . GLN A 1 106 ? -7.181 1.894 -6.728 1.00 96.38 106 GLN A CA 1
ATOM 844 C C . GLN A 1 106 ? -8.532 1.238 -6.438 1.00 96.38 106 GLN A C 1
ATOM 846 O O . GLN A 1 106 ? -9.120 1.532 -5.403 1.00 96.38 106 GLN A O 1
ATOM 851 N N . VAL A 1 107 ? -9.010 0.332 -7.296 1.00 96.31 107 VAL A N 1
ATOM 852 C CA . VAL A 1 107 ? -10.266 -0.400 -7.052 1.00 96.31 107 VAL A CA 1
ATOM 853 C C . VAL A 1 107 ? -10.197 -1.166 -5.730 1.00 96.31 107 VAL A C 1
ATOM 855 O O . VAL A 1 107 ? -11.078 -1.015 -4.890 1.00 96.31 107 VAL A O 1
ATOM 858 N N . LYS A 1 108 ? -9.116 -1.920 -5.498 1.00 95.44 108 LYS A N 1
ATOM 859 C CA . LYS A 1 108 ? -8.938 -2.680 -4.250 1.00 95.44 108 LYS A CA 1
ATOM 860 C C . LYS A 1 108 ? -8.820 -1.785 -3.023 1.00 95.44 108 LYS A C 1
ATOM 862 O O . LYS A 1 108 ? -9.359 -2.119 -1.972 1.00 95.44 108 LYS A O 1
ATOM 867 N N . LEU A 1 109 ? -8.132 -0.655 -3.155 1.00 92.88 109 LEU A N 1
ATOM 868 C CA . LEU A 1 109 ? -7.992 0.307 -2.069 1.00 92.88 109 LEU A CA 1
ATOM 869 C C . LEU A 1 109 ? -9.334 0.961 -1.726 1.00 92.88 109 LEU A C 1
ATOM 871 O O . LEU A 1 109 ? -9.663 1.096 -0.554 1.00 92.88 109 LEU A O 1
ATOM 875 N N . VAL A 1 110 ? -10.123 1.334 -2.734 1.00 93.62 110 VAL A N 1
ATOM 876 C CA . VAL A 1 110 ? -11.465 1.889 -2.528 1.00 93.62 110 VAL A CA 1
ATOM 877 C C . VAL A 1 110 ? -12.371 0.866 -1.848 1.00 93.62 110 VAL A C 1
ATOM 879 O O . VAL A 1 110 ? -13.063 1.237 -0.907 1.00 93.62 110 VAL A O 1
ATOM 882 N N . ASP A 1 111 ? -12.322 -0.408 -2.246 1.00 93.62 111 ASP A N 1
ATOM 883 C CA . ASP A 1 111 ? -13.084 -1.473 -1.579 1.00 93.62 111 ASP A CA 1
ATOM 884 C C . ASP A 1 111 ? -12.719 -1.574 -0.085 1.00 93.62 111 ASP A C 1
ATOM 886 O O . ASP A 1 111 ? -13.606 -1.589 0.769 1.00 93.62 111 ASP A O 1
ATOM 890 N N . LEU A 1 112 ? -11.419 -1.570 0.244 1.00 92.56 112 LEU A N 1
ATOM 891 C CA . LEU A 1 112 ? -10.938 -1.558 1.632 1.00 92.56 112 LEU A CA 1
ATOM 892 C C . LEU A 1 112 ? -11.481 -0.346 2.405 1.00 92.56 112 LEU A C 1
ATOM 894 O O . LEU A 1 112 ? -11.994 -0.492 3.516 1.00 92.56 112 LEU A O 1
ATOM 898 N N . LEU A 1 113 ? -11.378 0.850 1.821 1.00 90.12 113 LEU A N 1
ATOM 899 C CA . LEU A 1 113 ? -11.805 2.092 2.466 1.00 90.12 113 LEU A CA 1
ATOM 900 C C . LEU A 1 113 ? -13.322 2.141 2.675 1.00 90.12 113 LEU A C 1
ATOM 902 O O . LEU A 1 113 ? -13.767 2.562 3.738 1.00 90.12 113 LEU A O 1
ATOM 906 N N . LEU A 1 114 ? -14.117 1.688 1.703 1.00 90.38 114 LEU A N 1
ATOM 907 C CA . LEU A 1 114 ? -15.577 1.652 1.815 1.00 90.38 114 LEU A CA 1
ATOM 908 C C . LEU A 1 114 ? -16.040 0.664 2.890 1.00 90.38 114 LEU A C 1
ATOM 910 O O . LEU A 1 114 ? -16.881 1.027 3.713 1.00 90.38 114 LEU A O 1
ATOM 914 N N . ASN A 1 115 ? -15.452 -0.536 2.934 1.00 90.50 115 ASN A N 1
ATOM 915 C CA . ASN A 1 115 ? -15.748 -1.523 3.978 1.00 90.50 115 ASN A CA 1
ATOM 916 C C . ASN A 1 115 ? -15.377 -0.996 5.372 1.00 90.50 115 ASN A C 1
ATOM 918 O O . ASN A 1 115 ? -16.105 -1.203 6.341 1.00 90.50 115 ASN A O 1
ATOM 922 N N . SER A 1 116 ? -14.265 -0.265 5.467 1.00 88.81 116 SER A N 1
ATOM 923 C CA . SER A 1 116 ? -13.826 0.355 6.721 1.00 88.81 116 SER A CA 1
ATOM 924 C C . SER A 1 116 ? -14.753 1.497 7.146 1.00 88.81 116 SER A C 1
ATOM 926 O O . SER A 1 116 ? -15.085 1.620 8.324 1.00 88.81 116 SER A O 1
ATOM 928 N N . ALA A 1 117 ? -15.210 2.307 6.186 1.00 88.44 117 ALA A N 1
ATOM 929 C CA . ALA A 1 117 ? -16.090 3.446 6.422 1.00 88.44 117 ALA A CA 1
ATOM 930 C C . ALA A 1 117 ? -17.487 3.035 6.917 1.00 88.44 117 ALA A C 1
ATOM 932 O O . ALA A 1 117 ? -18.062 3.751 7.734 1.00 88.44 117 ALA A O 1
ATOM 933 N N . GLU A 1 118 ? -18.021 1.886 6.481 1.00 88.44 118 GLU A N 1
ATOM 934 C CA . GLU A 1 118 ? -19.324 1.370 6.943 1.00 88.44 118 GLU A CA 1
ATOM 935 C C . GLU A 1 118 ? -19.362 1.165 8.468 1.00 88.44 118 GLU A C 1
ATOM 937 O O . GLU A 1 118 ? -20.405 1.336 9.102 1.00 88.44 118 GLU A O 1
AT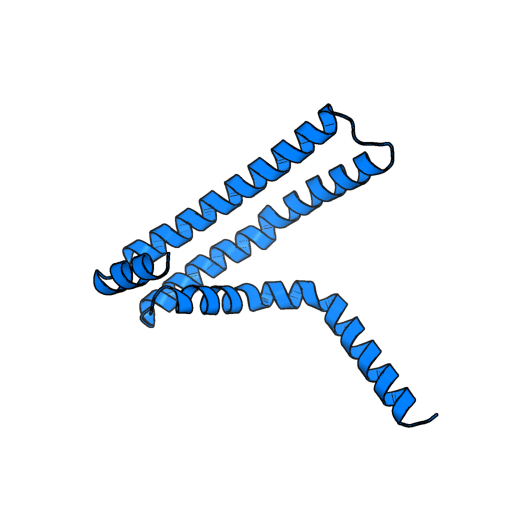OM 942 N N . GLY A 1 119 ? -18.215 0.842 9.071 1.00 85.75 119 GLY A N 1
ATOM 943 C CA . GLY A 1 119 ? -18.093 0.634 10.509 1.00 85.75 119 GLY A CA 1
ATOM 944 C C . GLY A 1 119 ? -17.932 1.910 11.336 1.00 85.75 119 GLY A C 1
ATOM 945 O O . GLY A 1 119 ? -18.004 1.813 12.562 1.00 85.75 119 GLY A O 1
ATOM 946 N N . LEU A 1 120 ? -17.682 3.075 10.726 1.00 92.44 120 LEU A N 1
ATOM 947 C CA . LEU A 1 120 ? -17.353 4.309 11.450 1.00 92.44 120 LEU A CA 1
ATOM 948 C C . LEU A 1 120 ? -18.590 5.014 12.015 1.00 92.44 120 LEU A C 1
ATOM 950 O O . LEU A 1 120 ? -19.663 5.036 11.414 1.00 92.44 120 LEU A O 1
ATOM 954 N N . ASN A 1 121 ? -18.423 5.634 13.183 1.00 92.19 121 ASN A N 1
ATOM 955 C CA . ASN A 1 121 ? -19.445 6.494 13.777 1.00 92.19 121 ASN A CA 1
ATOM 956 C C . ASN A 1 121 ? -19.283 7.967 13.350 1.00 92.19 121 ASN A C 1
ATOM 958 O O . ASN A 1 121 ? -18.291 8.358 12.738 1.00 92.19 121 ASN A O 1
ATOM 962 N N . GLU A 1 122 ? -20.263 8.805 13.697 1.00 91.69 122 GLU A N 1
ATOM 963 C CA . GLU A 1 122 ? -20.290 10.212 13.279 1.00 91.69 122 GLU A CA 1
ATOM 964 C C . GLU A 1 122 ? -19.083 11.024 13.779 1.00 91.69 122 GLU A C 1
ATOM 966 O O . GLU A 1 122 ? -18.573 11.846 13.024 1.00 91.69 122 GLU A O 1
ATOM 971 N N . SER A 1 123 ? -18.577 10.781 14.997 1.00 90.06 123 SER A N 1
ATOM 972 C CA . SER A 1 123 ? -17.380 11.485 15.483 1.00 90.06 123 SER A CA 1
ATOM 973 C C . SER A 1 123 ? -16.124 11.059 14.725 1.00 90.06 123 SER A C 1
ATOM 975 O O . SER A 1 123 ? -15.378 11.920 14.287 1.00 90.06 123 SER A O 1
ATOM 977 N N . GLN A 1 124 ? -15.952 9.761 14.464 1.00 91.75 124 GLN A N 1
ATOM 978 C CA . GLN A 1 124 ? -14.824 9.240 13.681 1.00 91.75 124 GLN A CA 1
ATOM 979 C C . GLN A 1 124 ? -14.814 9.783 12.243 1.00 91.75 124 GLN A C 1
ATOM 981 O O . GLN A 1 124 ? -13.752 10.050 11.689 1.00 91.75 124 GLN A O 1
ATOM 986 N N . ILE A 1 125 ? -15.990 9.983 11.636 1.00 90.69 125 ILE A N 1
ATOM 987 C CA . ILE A 1 125 ? -16.100 10.610 10.310 1.00 90.69 125 ILE A CA 1
ATOM 988 C C . ILE A 1 125 ? -15.687 12.088 10.366 1.00 90.69 125 ILE A C 1
ATOM 990 O O . ILE A 1 125 ? -15.030 12.570 9.446 1.00 90.69 125 ILE A O 1
ATOM 994 N N . GLN A 1 126 ? -16.065 12.819 11.418 1.00 90.12 126 GLN A N 1
ATOM 995 C CA . GLN A 1 126 ? -15.644 14.216 11.588 1.00 90.12 126 GLN A CA 1
ATOM 996 C C . GLN A 1 126 ? -14.134 14.330 11.816 1.00 90.12 126 GLN A C 1
ATOM 998 O O . GLN A 1 126 ? -13.513 15.204 11.216 1.00 90.12 126 GLN A O 1
ATOM 1003 N N . ASP A 1 127 ? -13.556 13.430 12.615 1.00 87.12 127 ASP A N 1
ATOM 1004 C CA . ASP A 1 127 ? -12.111 13.365 12.850 1.00 87.12 127 ASP A CA 1
ATOM 1005 C C . ASP A 1 127 ? -11.365 13.117 11.527 1.00 87.12 127 ASP A C 1
ATOM 1007 O O . ASP A 1 127 ? -10.486 13.893 11.162 1.00 87.12 127 ASP A O 1
ATOM 1011 N N . PHE A 1 128 ? -11.814 12.136 10.732 1.00 88.19 128 PHE A N 1
ATOM 1012 C CA . PHE A 1 128 ? -11.254 11.858 9.404 1.00 88.19 128 PHE A CA 1
ATOM 1013 C C . PHE A 1 128 ? -11.269 13.082 8.477 1.00 88.19 128 PHE A C 1
ATOM 1015 O O . PHE A 1 128 ? -10.278 13.384 7.815 1.00 88.19 128 PHE A O 1
ATOM 1022 N N . LEU A 1 129 ? -12.403 13.788 8.402 1.00 88.56 129 LEU A N 1
ATOM 1023 C CA . LEU A 1 129 ? -12.557 14.956 7.530 1.00 88.56 129 LEU A CA 1
ATOM 1024 C C . LEU A 1 129 ? -11.721 16.159 7.986 1.00 88.56 129 LEU A C 1
ATOM 1026 O O . LEU A 1 129 ? -11.465 17.045 7.172 1.00 88.56 129 LEU A O 1
ATOM 1030 N N . ALA A 1 130 ? -11.336 16.218 9.261 1.00 88.94 130 ALA A N 1
ATOM 1031 C CA . ALA A 1 130 ? -10.500 17.286 9.796 1.00 88.94 130 ALA A CA 1
ATOM 1032 C C . ALA A 1 130 ? -9.011 17.117 9.440 1.00 88.94 130 ALA A C 1
ATOM 1034 O O . ALA A 1 130 ? -8.292 18.115 9.415 1.00 88.94 130 ALA A O 1
ATOM 1035 N N . GLU A 1 131 ? -8.573 15.889 9.149 1.00 85.25 131 GLU A N 1
ATOM 1036 C CA . GLU A 1 131 ? -7.185 15.542 8.798 1.00 85.25 131 GLU A CA 1
ATOM 1037 C C . GLU A 1 131 ? -6.913 15.518 7.271 1.00 85.25 131 GLU A C 1
ATOM 1039 O O . GLU A 1 131 ? -5.786 15.254 6.844 1.00 85.25 131 GLU A O 1
ATOM 1044 N N . LEU A 1 132 ? -7.925 15.798 6.430 1.00 77.06 132 LEU A N 1
ATOM 1045 C CA . LEU A 1 132 ? -7.816 15.927 4.960 1.00 77.06 132 LEU A CA 1
ATOM 1046 C C . LEU A 1 132 ? -7.437 17.345 4.502 1.00 77.06 132 LEU A C 1
ATOM 1048 O O . LEU A 1 132 ? -6.605 17.445 3.568 1.00 77.06 132 LEU A O 1
#

Sequence (132 aa):
MSRQRLLVLSLVCALALGGCSANRFLYNRADTFVRWAIDDYVDLTTEQQKQFDADLDVLLDWHRRDELPLYREFIESSLSALDDGVTIDEAIVISVSIDEAANRLQVKLVDLLLNSAEGLNESQIQDFLAEL

Secondary structure (DSSP, 8-state):
--HHHHHHHHHHHHHHHHHHTHHHHHHTSHHHHHHHHHHTT----HHHHHHHHHHHHHHHHHIIIIIHHHHHHHHHHHHHHHHS---HHHHHHHHHHHHHHHHHHHHHHHHHHHHHHHT--HHHHHHHHH--